Protein AF-A0A535HJJ6-F1 (afdb_monomer_lite)

Secondary structure (DSSP, 8-state):
-EEETTEEE---SSHHHHHHHHHT----PPP---PPPGGGHHHHHHHS--S----S---S-HHHHHHT-S----------------SSPP-----

pLDDT: mean 94.5, std 2.85, range [79.69, 98.44]

Foldseek 3Di:
DDDDPPDDAADDPDPVVRVVCVVVDDDDDDDDPDDDDPVCNVVCVVPPDDPDDDDPDDDDDPPVCVVPDPDDDDDDDDDDDDDPPDPDDDDDDDD

Radius of gyration: 23.43 Å; chains: 1; bounding box: 51×34×59 Å

Structure (mmCIF, N/CA/C/O backbone):
data_AF-A0A535HJJ6-F1
#
_entry.id   AF-A0A535HJJ6-F1
#
loop_
_atom_site.group_PDB
_atom_site.id
_atom_site.type_symbol
_atom_site.label_atom_id
_atom_site.label_alt_id
_atom_site.label_comp_id
_atom_site.label_asym_id
_atom_site.label_entity_id
_atom_site.label_seq_id
_atom_site.pdbx_PDB_ins_code
_atom_site.Cartn_x
_atom_site.Cartn_y
_atom_site.Cartn_z
_atom_site.occupancy
_atom_site.B_iso_or_equiv
_atom_site.auth_seq_id
_atom_site.auth_comp_id
_atom_site.auth_asym_id
_atom_site.auth_atom_id
_atom_site.pdbx_PDB_model_num
ATOM 1 N N . VAL A 1 1 ? -11.576 2.614 22.609 1.00 92.12 1 VAL A N 1
ATOM 2 C CA . VAL A 1 1 ? -10.992 2.920 21.280 1.00 92.12 1 VAL A CA 1
ATOM 3 C C . VAL A 1 1 ? -9.501 3.123 21.471 1.00 92.12 1 VAL A C 1
ATOM 5 O O . VAL A 1 1 ? -9.127 3.834 22.395 1.00 92.12 1 VAL A O 1
ATOM 8 N N . VAL A 1 2 ? -8.676 2.477 20.654 1.00 96.31 2 VAL A N 1
ATOM 9 C CA . VAL A 1 2 ? -7.212 2.609 20.632 1.00 96.31 2 VAL A CA 1
ATOM 10 C C . VAL A 1 2 ? -6.834 3.454 19.419 1.00 96.31 2 VAL A C 1
ATOM 12 O O . VAL A 1 2 ? -7.445 3.302 18.365 1.00 96.31 2 VAL A O 1
ATOM 15 N N . ARG A 1 3 ? -5.848 4.345 19.548 1.00 96.50 3 ARG A N 1
ATOM 16 C CA . ARG A 1 3 ? -5.372 5.196 18.448 1.00 96.50 3 ARG A CA 1
ATOM 17 C C . ARG A 1 3 ? -3.867 5.053 18.279 1.00 96.50 3 ARG A C 1
ATOM 19 O O . ARG A 1 3 ? -3.128 5.243 19.240 1.00 96.50 3 ARG A O 1
ATOM 26 N N . GLN A 1 4 ? -3.428 4.817 17.047 1.00 96.88 4 GLN A N 1
ATOM 27 C CA . GLN A 1 4 ? -2.015 4.789 16.680 1.00 96.88 4 GLN A CA 1
ATOM 28 C C . GLN A 1 4 ? -1.826 5.435 15.305 1.00 96.88 4 GLN A C 1
ATOM 30 O O . GLN A 1 4 ? -2.161 4.851 14.279 1.00 96.88 4 GLN A O 1
ATOM 35 N N . GLY A 1 5 ? -1.315 6.669 15.269 1.00 94.94 5 GLY A N 1
ATOM 36 C CA . GLY A 1 5 ? -1.202 7.435 14.023 1.00 94.94 5 GLY A CA 1
ATOM 37 C C . GLY A 1 5 ? -2.556 7.572 13.315 1.00 94.94 5 GLY A C 1
ATOM 38 O O . GLY A 1 5 ? -3.501 8.115 13.892 1.00 94.94 5 GLY A O 1
ATOM 39 N N . ASN A 1 6 ? -2.634 7.042 12.090 1.00 94.38 6 ASN A N 1
ATOM 40 C CA . ASN A 1 6 ? -3.837 7.028 11.247 1.00 94.38 6 ASN A CA 1
ATOM 41 C C . ASN A 1 6 ? -4.726 5.786 11.464 1.00 94.38 6 ASN A C 1
ATOM 43 O O . ASN A 1 6 ? -5.669 5.569 10.710 1.00 94.38 6 ASN A O 1
ATOM 47 N N . PHE A 1 7 ? -4.433 4.962 12.473 1.00 95.81 7 PHE A N 1
ATOM 48 C CA . PHE A 1 7 ? -5.205 3.771 12.811 1.00 95.81 7 PHE A CA 1
ATOM 49 C C . PHE A 1 7 ? -6.074 4.004 14.052 1.00 95.81 7 PHE A C 1
ATOM 51 O O . PHE A 1 7 ? -5.594 4.498 15.080 1.00 95.81 7 PHE A O 1
ATOM 58 N N . LEU A 1 8 ? -7.345 3.603 13.963 1.00 97.38 8 LEU A N 1
ATOM 59 C CA . LEU A 1 8 ? -8.272 3.506 15.088 1.00 97.38 8 LEU A CA 1
ATOM 60 C C . LEU A 1 8 ? -8.709 2.051 15.259 1.00 97.38 8 LEU A C 1
ATOM 62 O O . LEU A 1 8 ? -9.216 1.438 14.325 1.00 97.38 8 LEU A O 1
ATOM 66 N N . GLY A 1 9 ? -8.532 1.523 16.466 1.00 96.88 9 GLY A N 1
ATOM 67 C CA . GLY A 1 9 ? -8.946 0.179 16.854 1.00 96.88 9 GLY A CA 1
ATOM 68 C C . GLY A 1 9 ? -10.041 0.199 17.918 1.00 96.88 9 GLY A C 1
ATOM 69 O O . GLY A 1 9 ? -10.151 1.132 18.722 1.00 96.88 9 GLY A O 1
ATOM 70 N N . VAL A 1 10 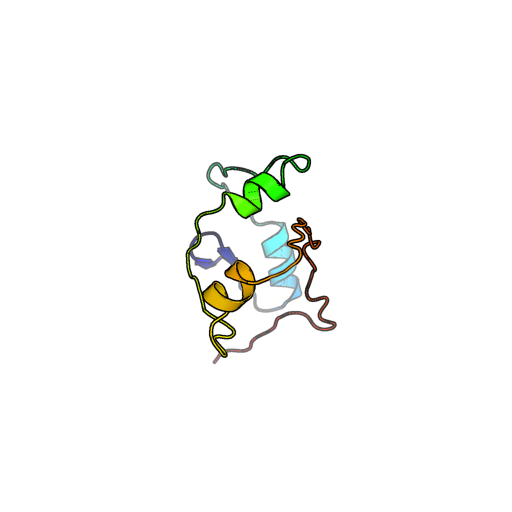? -10.840 -0.862 17.967 1.00 97.88 10 VAL A N 1
ATOM 71 C CA . VAL A 1 10 ? -11.846 -1.087 19.009 1.00 97.88 10 VAL A CA 1
ATOM 72 C C . VAL A 1 10 ? -11.545 -2.405 19.707 1.00 97.88 10 VAL A C 1
ATOM 74 O O . VAL A 1 10 ? -11.198 -3.385 19.059 1.00 97.88 10 VAL A O 1
ATOM 77 N N . VAL A 1 11 ? -11.670 -2.411 21.032 1.00 96.75 11 VAL A N 1
ATOM 78 C CA . VAL A 1 11 ? -11.510 -3.601 21.870 1.00 96.75 11 VAL A CA 1
ATOM 79 C C . VAL A 1 11 ? -12.855 -3.882 22.521 1.00 96.75 11 VAL A C 1
ATOM 81 O O . VAL A 1 11 ? -13.491 -2.961 23.037 1.00 96.75 11 VAL A O 1
ATOM 84 N N . ALA A 1 12 ? -13.286 -5.137 22.472 1.00 97.50 12 ALA A N 1
ATOM 85 C CA . ALA A 1 12 ? -14.505 -5.618 23.102 1.00 97.50 12 ALA A CA 1
ATOM 86 C C . ALA A 1 12 ? -14.313 -7.076 23.539 1.00 97.50 12 ALA A C 1
ATOM 88 O O . ALA A 1 12 ? -13.468 -7.778 22.991 1.00 97.50 12 ALA A O 1
ATOM 89 N N . GLU A 1 13 ? -15.128 -7.543 24.485 1.00 97.62 13 GLU A N 1
ATOM 90 C CA . GLU A 1 13 ? -15.071 -8.925 24.993 1.00 97.62 13 GLU A CA 1
ATOM 91 C C . GLU A 1 13 ? -15.418 -9.984 23.934 1.00 97.62 13 GLU A C 1
ATOM 93 O O . GLU A 1 13 ? -15.040 -11.145 24.061 1.00 97.62 13 GLU A O 1
ATOM 98 N N . ARG A 1 14 ? -16.175 -9.603 22.897 1.00 97.62 14 ARG A N 1
ATOM 99 C CA . ARG A 1 14 ? -16.596 -10.484 21.801 1.00 97.62 14 ARG A CA 1
ATOM 100 C C . ARG A 1 14 ? -16.434 -9.787 20.460 1.00 97.62 14 ARG A C 1
ATOM 102 O O . ARG A 1 14 ? -16.670 -8.583 20.356 1.00 97.62 14 ARG A O 1
ATOM 109 N N . GLU A 1 15 ? -16.155 -10.576 19.427 1.00 96.38 15 GLU A N 1
ATOM 110 C CA . GLU A 1 15 ? -15.981 -10.114 18.044 1.00 96.38 15 GLU A CA 1
ATOM 111 C C . GLU A 1 15 ? -17.153 -9.251 17.562 1.00 96.38 15 GLU A C 1
ATOM 113 O O . GLU A 1 15 ? -16.956 -8.125 17.112 1.00 96.38 15 GLU A O 1
ATOM 118 N N . TRP A 1 16 ? -18.391 -9.721 17.742 1.00 98.00 16 TRP A N 1
ATOM 119 C CA . TRP A 1 16 ? -19.567 -8.963 17.309 1.00 98.00 16 TRP A CA 1
ATOM 120 C C . TRP A 1 16 ? -19.700 -7.613 18.027 1.00 98.00 16 TRP A C 1
ATOM 122 O O . TRP A 1 16 ? -20.116 -6.624 17.429 1.00 98.00 16 TRP A O 1
ATOM 132 N N . GLY A 1 17 ? -19.287 -7.541 19.296 1.00 98.44 17 GLY A N 1
ATOM 133 C CA . GLY A 1 17 ? -19.219 -6.279 20.029 1.00 98.44 17 GLY A CA 1
ATOM 134 C C . GLY A 1 17 ? -18.207 -5.314 19.411 1.00 98.44 17 GLY A C 1
ATOM 135 O O . GLY A 1 17 ? -18.517 -4.136 19.241 1.00 98.44 17 GLY A O 1
ATOM 136 N N . ALA A 1 18 ? -17.034 -5.818 19.015 1.00 98.06 18 ALA A N 1
ATOM 137 C CA . ALA A 1 18 ? -16.002 -5.019 18.359 1.00 98.06 18 ALA A CA 1
ATOM 138 C C . ALA A 1 18 ? -16.468 -4.502 16.988 1.00 98.06 18 ALA A C 1
ATOM 140 O O . ALA A 1 18 ? -16.306 -3.313 16.717 1.00 98.06 18 ALA A O 1
ATOM 141 N N . ILE A 1 19 ? -17.112 -5.348 16.173 1.00 97.75 19 ILE A N 1
ATOM 142 C CA . ILE A 1 19 ? -17.665 -4.966 14.861 1.00 97.75 19 ILE A CA 1
ATOM 143 C C . ILE A 1 19 ? -18.694 -3.846 15.022 1.00 97.75 19 ILE A C 1
ATOM 145 O O . ILE A 1 19 ? -18.548 -2.775 14.436 1.00 97.75 19 ILE A O 1
ATOM 149 N N . ARG A 1 20 ? -19.702 -4.045 15.881 1.00 98.44 20 ARG A N 1
ATOM 150 C CA . ARG A 1 20 ? -20.772 -3.055 16.082 1.00 98.44 20 ARG A CA 1
ATOM 151 C C . ARG A 1 20 ? -20.239 -1.744 16.645 1.00 98.44 20 ARG A C 1
ATOM 153 O O . ARG A 1 20 ? -20.707 -0.675 16.260 1.00 98.44 20 ARG A O 1
ATOM 160 N N . ALA A 1 21 ? -19.269 -1.798 17.551 1.00 98.19 21 ALA A N 1
ATOM 161 C CA . ALA A 1 21 ? -18.656 -0.593 18.089 1.00 98.19 21 ALA A CA 1
ATOM 162 C C . ALA A 1 21 ? -17.766 0.125 17.055 1.00 98.19 21 ALA A C 1
ATOM 164 O O . ALA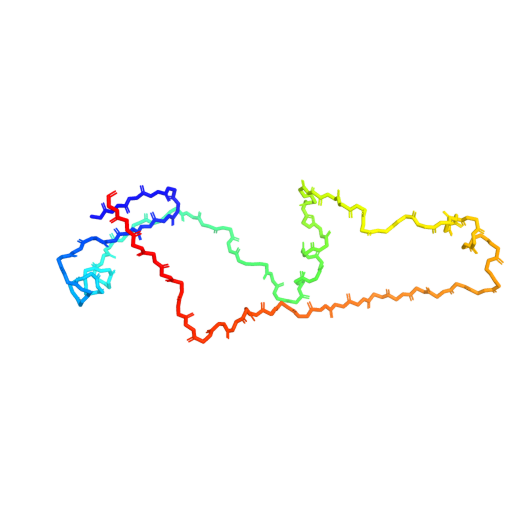 A 1 21 ? -17.761 1.354 17.042 1.00 98.19 21 ALA A O 1
ATOM 165 N N . ALA A 1 22 ? -17.077 -0.600 16.166 1.00 97.81 22 ALA A N 1
ATOM 166 C CA . ALA A 1 22 ? -16.326 -0.010 15.055 1.00 97.81 22 ALA A CA 1
ATOM 167 C C . ALA A 1 22 ? -17.248 0.676 14.031 1.00 97.81 22 ALA A C 1
ATOM 169 O O . ALA A 1 22 ? -16.978 1.810 13.647 1.00 97.81 22 ALA A O 1
ATOM 170 N N . GLU A 1 23 ? -18.369 0.046 13.659 1.00 97.69 23 GLU A N 1
ATOM 171 C CA . GLU A 1 23 ? -19.383 0.631 12.761 1.00 97.69 23 GLU A CA 1
ATOM 172 C C . GLU A 1 23 ? -19.989 1.933 13.315 1.00 97.69 23 GLU A C 1
ATOM 174 O O . GLU A 1 23 ? -20.293 2.854 12.560 1.00 97.69 23 GLU A O 1
ATOM 179 N N . ASN A 1 24 ? -20.167 2.021 14.638 1.00 97.75 24 ASN A N 1
ATOM 180 C CA . ASN A 1 24 ? -20.759 3.188 15.300 1.00 97.75 24 ASN A CA 1
ATOM 181 C C . ASN A 1 24 ? -19.732 4.254 15.718 1.00 97.75 24 ASN A C 1
ATOM 183 O O . ASN A 1 24 ? -20.114 5.302 16.254 1.00 97.75 24 ASN A O 1
ATOM 187 N N . LEU A 1 25 ? -18.435 4.007 15.514 1.00 97.25 25 LEU A N 1
ATOM 188 C CA . LEU A 1 25 ? -17.388 4.930 15.929 1.00 97.25 25 LEU A CA 1
ATOM 189 C C . LEU A 1 25 ? -17.418 6.193 15.062 1.00 97.25 25 LEU A C 1
ATOM 191 O O . LEU A 1 25 ? -17.150 6.162 13.865 1.00 97.25 25 LEU A O 1
ATOM 195 N N . LYS A 1 26 ? -17.688 7.338 15.690 1.00 97.25 26 LYS A N 1
ATOM 196 C CA . LYS A 1 26 ? -17.585 8.646 15.037 1.00 97.25 26 LYS A CA 1
ATOM 197 C C . LYS A 1 26 ? -16.156 9.164 15.159 1.00 97.25 26 LYS A C 1
ATOM 199 O O . LYS A 1 26 ? -15.644 9.293 16.270 1.00 97.25 26 LYS A O 1
ATOM 204 N N . ALA A 1 27 ? -15.536 9.485 14.028 1.00 96.06 27 ALA A N 1
ATOM 205 C CA . ALA A 1 27 ? -14.187 10.031 13.967 1.00 96.06 27 ALA A CA 1
ATOM 206 C C . ALA A 1 27 ? -14.147 11.297 13.105 1.00 96.06 27 ALA A C 1
ATOM 208 O O . ALA A 1 27 ? -14.795 11.371 12.061 1.00 96.06 27 ALA A O 1
ATOM 209 N N . THR A 1 28 ? -13.349 12.268 13.540 1.00 95.88 28 THR A N 1
ATOM 210 C CA . THR A 1 28 ? -12.994 13.447 12.747 1.00 95.88 28 THR A CA 1
ATOM 211 C C . THR A 1 28 ? -11.561 13.272 12.269 1.00 95.88 28 THR A C 1
ATOM 213 O O . THR A 1 28 ? -10.648 13.151 13.086 1.00 95.88 28 THR A O 1
ATOM 216 N N . TRP A 1 29 ? -11.371 13.247 10.953 1.00 94.69 29 TRP A N 1
ATOM 217 C CA . TRP A 1 29 ? -10.068 13.076 10.313 1.00 94.69 29 TRP A CA 1
ATOM 218 C C . TRP A 1 29 ? -9.534 14.417 9.811 1.00 94.69 29 TRP A C 1
ATOM 220 O O . TRP A 1 29 ? -10.306 15.329 9.516 1.00 94.69 29 TRP A O 1
ATOM 230 N N . SER A 1 30 ? -8.211 14.543 9.717 1.00 94.19 30 SER A N 1
ATOM 231 C CA . SER A 1 30 ? -7.595 15.666 9.011 1.00 94.19 30 SER A CA 1
ATOM 232 C C . SER A 1 30 ? -7.865 15.572 7.509 1.00 94.19 30 SER A C 1
ATOM 234 O O . SER A 1 30 ? -8.204 14.506 6.991 1.00 94.19 30 SER A O 1
ATOM 236 N N . THR A 1 31 ? -7.646 16.675 6.795 1.00 95.94 31 THR A N 1
ATOM 237 C CA . THR A 1 31 ? -7.570 16.656 5.331 1.00 95.94 31 THR A CA 1
ATOM 238 C C . THR A 1 31 ? -6.538 15.621 4.872 1.00 95.94 31 THR A C 1
ATOM 240 O O . THR A 1 31 ? -5.493 15.459 5.506 1.00 95.94 31 THR A O 1
ATOM 243 N N . TRP A 1 32 ? -6.841 14.921 3.780 1.00 94.19 32 TRP A N 1
ATOM 244 C CA . TRP A 1 32 ? -5.921 14.011 3.103 1.00 94.19 32 TRP A CA 1
ATOM 245 C C . TRP A 1 32 ? -5.762 14.443 1.644 1.00 94.19 32 TRP A C 1
ATOM 247 O O . TRP A 1 32 ? -6.670 15.044 1.075 1.00 94.19 32 TRP A O 1
ATOM 257 N N . GLU A 1 33 ? -4.617 14.121 1.046 1.00 90.69 33 GLU A N 1
ATOM 258 C CA . GLU A 1 33 ? -4.225 14.585 -0.296 1.00 90.69 33 GLU A CA 1
ATOM 259 C C . GLU A 1 33 ? -4.953 13.872 -1.451 1.00 90.69 33 GLU A C 1
ATOM 261 O O . GLU A 1 33 ? -4.785 14.231 -2.613 1.00 90.69 33 GLU A O 1
ATOM 266 N N . GLY A 1 34 ? -5.777 12.864 -1.158 1.00 92.56 34 GLY A N 1
ATOM 267 C CA . GLY A 1 34 ? -6.471 12.095 -2.185 1.00 92.56 34 GLY A CA 1
ATOM 268 C C . GLY A 1 34 ? -5.600 11.036 -2.864 1.00 92.56 34 GLY A C 1
ATOM 269 O O . GLY A 1 34 ? -4.469 10.752 -2.468 1.00 92.56 34 GLY A O 1
ATOM 270 N N . LEU A 1 35 ? -6.170 10.428 -3.904 1.00 92.56 35 LEU A N 1
ATOM 271 C CA . LEU A 1 35 ? -5.450 9.579 -4.853 1.00 92.56 35 LEU A CA 1
ATOM 272 C C . LEU A 1 35 ? -5.134 10.384 -6.121 1.00 92.56 35 LEU A C 1
ATOM 274 O O . LEU A 1 35 ? -5.874 11.319 -6.441 1.00 92.56 35 LEU A O 1
ATOM 278 N N . PRO A 1 36 ? -4.071 10.028 -6.866 1.00 93.06 36 PRO A N 1
ATOM 279 C CA . PRO A 1 36 ? -3.776 10.673 -8.138 1.00 93.06 36 PRO A CA 1
ATOM 280 C C . PRO A 1 36 ? -4.897 10.452 -9.161 1.00 93.06 36 PRO A C 1
ATOM 282 O O . PRO A 1 36 ? -5.642 9.473 -9.095 1.00 93.06 36 PRO A O 1
ATOM 285 N N . ASP A 1 37 ? -4.962 11.340 -10.155 1.00 93.88 37 ASP A N 1
ATOM 286 C CA . ASP A 1 37 ? -5.810 11.156 -11.333 1.00 93.88 37 ASP A CA 1
ATOM 287 C C . ASP A 1 37 ? -5.466 9.824 -12.015 1.00 93.88 37 ASP A C 1
ATOM 289 O O . ASP A 1 37 ? -4.316 9.571 -12.386 1.00 93.88 37 ASP A O 1
ATOM 293 N N . GLN A 1 38 ? -6.480 8.976 -12.192 1.00 91.75 38 GLN A N 1
ATOM 294 C CA . GLN A 1 38 ? -6.331 7.651 -12.782 1.00 91.75 38 GLN A CA 1
ATOM 295 C C . GLN A 1 38 ? -5.704 7.709 -14.182 1.00 91.75 38 GLN A C 1
ATOM 297 O O . GLN A 1 38 ? -4.910 6.832 -14.528 1.00 91.75 38 GLN A O 1
ATOM 302 N N . SER A 1 39 ? -5.998 8.746 -14.973 1.00 94.56 39 SER A N 1
ATOM 303 C CA . SER A 1 39 ? -5.414 8.923 -16.310 1.00 94.56 39 SER A CA 1
ATOM 304 C C . SER A 1 39 ? -3.905 9.201 -16.282 1.00 94.56 39 SER A C 1
ATOM 306 O O . SER A 1 39 ? -3.208 8.925 -17.258 1.00 94.56 39 SER A O 1
ATOM 308 N N . LYS A 1 40 ? -3.388 9.678 -15.143 1.00 94.06 40 LYS A N 1
ATOM 309 C CA . LYS A 1 40 ? -1.978 10.033 -14.914 1.00 94.06 40 LYS A CA 1
ATOM 310 C C . LYS A 1 40 ? -1.273 9.095 -13.937 1.00 94.06 40 LYS A C 1
ATOM 312 O O . LYS A 1 40 ? -0.151 9.373 -13.514 1.00 94.06 40 LYS A O 1
ATOM 317 N N . LEU A 1 41 ? -1.895 7.967 -13.588 1.00 92.62 41 LEU A N 1
ATOM 318 C CA . LEU A 1 41 ? -1.398 7.046 -12.562 1.00 92.62 41 LEU A CA 1
ATOM 319 C C . LEU A 1 41 ? 0.074 6.663 -12.780 1.00 92.62 41 LEU A C 1
ATOM 321 O O . LEU A 1 41 ? 0.877 6.723 -11.854 1.00 92.62 41 LEU A O 1
ATOM 325 N N . TRP A 1 42 ? 0.453 6.312 -14.009 1.00 93.94 42 TRP A N 1
ATOM 326 C CA . TRP A 1 42 ? 1.816 5.864 -14.305 1.00 93.94 42 TRP A CA 1
ATOM 327 C C . TRP A 1 42 ? 2.853 6.985 -14.263 1.00 93.94 42 TRP A C 1
ATOM 329 O O . TRP A 1 42 ? 4.009 6.736 -13.926 1.00 93.94 42 TRP A O 1
ATOM 339 N N . GLU A 1 43 ? 2.457 8.212 -14.597 1.00 94.38 43 GLU A N 1
ATOM 340 C CA . GLU A 1 43 ? 3.311 9.392 -14.435 1.00 94.38 43 GLU A CA 1
ATOM 341 C C . GLU A 1 43 ? 3.560 9.651 -12.951 1.00 94.38 43 GLU A C 1
ATOM 343 O O . GLU A 1 43 ? 4.707 9.812 -12.540 1.00 94.38 43 GLU A O 1
ATOM 348 N N . PHE A 1 44 ? 2.500 9.584 -12.142 1.00 93.44 44 PHE A N 1
ATOM 349 C CA . PHE A 1 44 ? 2.586 9.753 -10.696 1.00 93.44 44 PHE A CA 1
ATOM 350 C C . PHE A 1 44 ? 3.469 8.684 -10.036 1.00 93.44 44 PHE A C 1
ATOM 352 O O . PHE A 1 44 ? 4.358 9.016 -9.252 1.00 93.44 44 PHE A O 1
ATOM 359 N N . VAL A 1 45 ? 3.284 7.405 -10.386 1.00 92.31 45 VAL A N 1
ATOM 360 C CA . VAL A 1 45 ? 4.103 6.300 -9.854 1.00 92.31 45 VAL A CA 1
ATOM 361 C C . VAL A 1 45 ? 5.582 6.502 -10.192 1.00 92.31 45 VAL A C 1
ATOM 363 O O . VAL A 1 45 ? 6.426 6.363 -9.313 1.00 92.31 45 VAL A O 1
ATOM 366 N N . ARG A 1 46 ? 5.912 6.890 -11.432 1.00 92.56 46 ARG A N 1
ATOM 367 C CA . ARG A 1 46 ? 7.307 7.141 -11.844 1.00 92.56 46 ARG A CA 1
ATOM 368 C C . ARG A 1 46 ? 7.926 8.376 -11.191 1.00 92.56 46 ARG A C 1
ATOM 370 O O . ARG A 1 46 ? 9.125 8.383 -10.947 1.00 92.56 46 ARG A O 1
ATOM 377 N N . ALA A 1 47 ? 7.129 9.410 -10.931 1.00 93.88 47 ALA A N 1
ATOM 378 C CA . ALA A 1 47 ? 7.589 10.630 -10.271 1.00 93.88 47 ALA A CA 1
ATOM 379 C C . ALA A 1 47 ? 7.667 10.495 -8.739 1.00 93.88 47 ALA A C 1
ATOM 381 O O . ALA A 1 47 ? 8.194 11.385 -8.069 1.00 93.88 47 ALA A O 1
ATOM 382 N N . THR A 1 48 ? 7.136 9.407 -8.171 1.00 92.69 48 THR A N 1
ATOM 383 C CA . THR A 1 48 ? 7.164 9.174 -6.726 1.00 92.69 48 THR A CA 1
ATOM 384 C C . THR A 1 48 ? 8.608 9.045 -6.252 1.00 92.69 48 THR A C 1
ATOM 386 O O . THR A 1 48 ? 9.421 8.350 -6.859 1.00 92.69 48 THR A O 1
ATOM 389 N N . LYS A 1 49 ? 8.931 9.717 -5.142 1.00 95.00 49 LYS A N 1
ATOM 390 C CA . LYS A 1 49 ? 10.269 9.676 -4.553 1.00 95.00 49 LYS A CA 1
ATOM 391 C C . LYS A 1 49 ? 10.685 8.229 -4.283 1.00 95.00 49 LYS A C 1
ATOM 393 O O . LYS A 1 49 ? 10.038 7.519 -3.514 1.00 95.00 49 LYS A O 1
ATOM 398 N N . VAL A 1 50 ? 11.809 7.830 -4.870 1.00 93.75 50 VAL A N 1
ATOM 399 C CA . VAL A 1 50 ? 12.448 6.550 -4.572 1.00 93.75 50 VAL A CA 1
ATOM 400 C C . VAL A 1 50 ? 13.002 6.620 -3.151 1.00 93.75 50 VAL A C 1
ATOM 402 O O . VAL A 1 50 ? 13.914 7.393 -2.862 1.00 93.75 50 VAL A O 1
ATOM 405 N N . ASN A 1 51 ? 12.413 5.841 -2.246 1.00 94.56 51 ASN A N 1
ATOM 406 C CA . ASN A 1 51 ? 12.868 5.763 -0.855 1.00 94.56 51 ASN A CA 1
ATOM 407 C C . ASN A 1 51 ? 14.007 4.753 -0.669 1.00 94.56 51 ASN A C 1
ATOM 409 O O . ASN A 1 51 ? 14.769 4.866 0.288 1.00 94.56 51 ASN A O 1
ATOM 413 N N . LYS A 1 52 ? 14.103 3.766 -1.563 1.00 94.75 52 LYS A N 1
ATOM 414 C CA . LYS A 1 52 ? 15.125 2.723 -1.561 1.00 94.75 52 LYS A CA 1
ATOM 415 C C . LYS A 1 52 ? 15.346 2.234 -2.989 1.00 94.75 52 LYS A C 1
ATOM 417 O O . LYS A 1 52 ? 14.369 2.039 -3.708 1.00 94.75 52 LYS A O 1
ATOM 422 N N . ASP A 1 53 ? 16.604 2.036 -3.358 1.00 93.88 53 ASP A N 1
ATOM 423 C CA . ASP A 1 53 ? 17.020 1.434 -4.622 1.00 93.88 53 ASP A CA 1
ATOM 424 C C . ASP A 1 53 ? 17.951 0.258 -4.305 1.00 93.88 53 ASP A C 1
ATOM 426 O O . ASP A 1 53 ? 18.896 0.410 -3.528 1.00 93.88 53 ASP A O 1
ATOM 430 N N . ASP A 1 54 ? 17.635 -0.917 -4.845 1.00 94.88 54 ASP A N 1
ATOM 431 C CA . ASP A 1 54 ? 18.354 -2.165 -4.599 1.00 94.88 54 ASP A CA 1
ATOM 432 C C . ASP A 1 54 ? 18.750 -2.787 -5.942 1.00 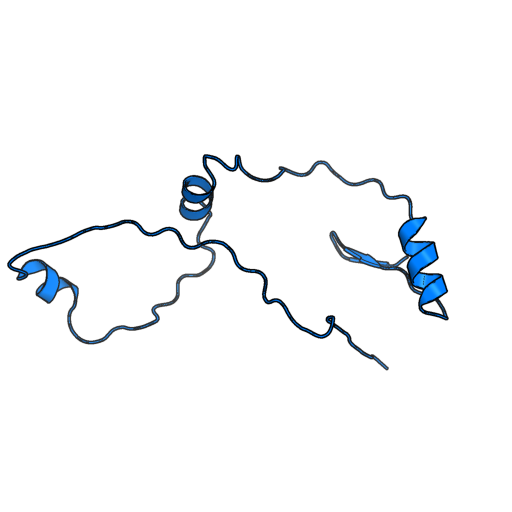94.88 54 ASP A C 1
ATOM 434 O O . ASP A 1 54 ? 17.904 -3.088 -6.789 1.00 94.88 54 ASP A O 1
ATOM 438 N N . VAL A 1 55 ? 20.044 -3.056 -6.120 1.00 93.31 55 VAL A N 1
ATOM 439 C CA . VAL A 1 55 ? 20.543 -3.764 -7.302 1.00 93.31 55 VAL A CA 1
ATOM 440 C C . VAL A 1 55 ? 20.232 -5.253 -7.163 1.00 93.31 55 VAL A C 1
ATOM 442 O O . VAL A 1 55 ? 20.827 -5.954 -6.347 1.00 93.31 55 VAL A O 1
ATOM 445 N N . THR A 1 56 ? 19.304 -5.750 -7.977 1.00 92.56 56 THR A N 1
ATOM 446 C CA . THR A 1 56 ? 18.866 -7.158 -7.947 1.00 92.56 56 THR A CA 1
ATOM 447 C C . THR A 1 56 ? 19.817 -8.103 -8.685 1.00 92.56 56 THR A C 1
ATOM 449 O O . THR A 1 56 ? 19.847 -9.298 -8.397 1.00 92.56 56 THR A O 1
ATOM 452 N N . SER A 1 57 ? 20.606 -7.586 -9.630 1.00 93.69 57 SER A N 1
ATOM 453 C CA . SER A 1 57 ? 21.613 -8.342 -10.374 1.00 93.69 57 SER A CA 1
ATOM 454 C C . SER A 1 57 ? 22.696 -7.410 -10.915 1.00 93.69 57 SER A C 1
ATOM 456 O O . SER A 1 57 ? 22.389 -6.346 -11.446 1.00 93.69 57 SER A O 1
ATOM 458 N N . ASN A 1 58 ? 23.959 -7.820 -10.797 1.00 93.50 58 ASN A N 1
ATOM 459 C CA . ASN A 1 58 ? 25.104 -7.115 -11.371 1.00 93.50 58 ASN A CA 1
ATOM 460 C C . ASN A 1 58 ? 26.121 -8.132 -11.904 1.00 93.50 58 ASN A C 1
ATOM 462 O O . ASN A 1 58 ? 27.078 -8.495 -11.220 1.00 93.50 58 ASN A O 1
ATOM 466 N N . VAL A 1 59 ? 25.859 -8.664 -13.097 1.00 95.50 59 VAL A N 1
ATOM 467 C CA . VAL A 1 59 ? 26.668 -9.720 -13.716 1.00 95.50 59 VAL A CA 1
ATOM 468 C C . VAL A 1 59 ? 27.252 -9.211 -15.033 1.00 95.50 59 VAL A C 1
ATOM 470 O O . VAL A 1 59 ? 26.514 -8.778 -15.915 1.00 95.50 59 VAL A O 1
ATOM 473 N N . GLY A 1 60 ? 28.575 -9.312 -15.188 1.00 95.44 60 GLY A N 1
ATOM 474 C CA . GLY A 1 60 ? 29.291 -8.861 -16.387 1.00 95.44 60 GLY A CA 1
ATOM 475 C C . GLY A 1 60 ? 29.422 -7.335 -16.489 1.00 95.44 60 GLY A C 1
ATOM 476 O O . GLY A 1 60 ? 29.364 -6.634 -15.484 1.00 95.44 60 GLY A O 1
ATOM 477 N N . ASN A 1 61 ? 29.627 -6.826 -17.711 1.00 95.00 61 ASN A N 1
ATOM 478 C CA . ASN A 1 61 ? 29.705 -5.391 -18.009 1.00 95.00 61 ASN A CA 1
ATOM 479 C C . ASN A 1 61 ? 28.583 -4.994 -18.984 1.00 95.00 61 ASN A C 1
ATOM 481 O O . ASN A 1 61 ? 28.742 -5.055 -20.206 1.00 95.00 61 ASN A O 1
ATOM 485 N N . ALA A 1 62 ? 27.425 -4.628 -18.430 1.00 93.69 62 ALA A N 1
ATOM 486 C CA . ALA A 1 62 ? 26.245 -4.271 -19.215 1.00 93.69 62 ALA A CA 1
ATOM 487 C C . ALA A 1 62 ? 26.438 -2.980 -20.032 1.00 93.69 62 ALA A C 1
ATOM 489 O O . ALA A 1 62 ? 25.927 -2.887 -21.146 1.00 93.69 62 ALA A O 1
ATOM 490 N N . GLU A 1 63 ? 27.192 -2.009 -19.512 1.00 93.38 63 GLU A N 1
ATOM 491 C CA . GLU A 1 63 ? 27.451 -0.731 -20.182 1.00 93.38 63 GLU A CA 1
ATOM 492 C C . GLU A 1 63 ? 28.220 -0.944 -21.490 1.00 93.38 63 GLU A C 1
ATOM 494 O O . GLU A 1 63 ? 27.728 -0.592 -22.565 1.00 93.38 63 GLU A O 1
ATOM 499 N N . GLN A 1 64 ? 29.352 -1.651 -21.422 1.00 96.44 64 GLN A N 1
ATOM 500 C CA . GLN A 1 64 ? 30.157 -1.979 -22.600 1.00 96.44 64 GLN A CA 1
ATOM 501 C C . GLN A 1 64 ? 29.363 -2.804 -23.626 1.00 96.44 64 GLN A C 1
ATOM 503 O O . GLN A 1 64 ? 29.445 -2.557 -24.831 1.00 96.44 64 GLN A O 1
ATOM 508 N N . ALA A 1 65 ? 28.573 -3.781 -23.167 1.00 95.06 65 ALA A N 1
ATOM 509 C CA . ALA A 1 65 ? 27.755 -4.605 -24.055 1.00 95.06 65 ALA A CA 1
ATOM 510 C C . ALA A 1 65 ? 26.689 -3.775 -24.795 1.00 95.06 65 ALA A C 1
ATOM 512 O O . ALA A 1 65 ? 26.452 -3.990 -25.985 1.00 95.06 65 ALA A O 1
ATOM 513 N N . LEU A 1 66 ? 26.070 -2.800 -24.118 1.00 94.69 66 LEU A N 1
ATOM 514 C CA . LEU A 1 66 ? 25.107 -1.888 -24.735 1.00 94.69 66 LEU A CA 1
ATOM 515 C C . LEU A 1 66 ? 25.778 -0.947 -25.742 1.00 94.69 66 LEU A C 1
ATOM 517 O O . LEU A 1 66 ? 25.184 -0.657 -26.785 1.00 94.69 66 LEU A O 1
ATOM 521 N N . GLU A 1 67 ? 26.988 -0.453 -25.469 1.00 95.56 67 GLU A N 1
ATOM 522 C CA . GLU A 1 67 ? 27.793 0.367 -26.397 1.00 95.56 67 GLU A CA 1
ATOM 523 C C . GLU A 1 67 ? 28.123 -0.352 -27.703 1.00 95.56 67 GLU A C 1
ATOM 525 O O . GLU A 1 67 ? 28.028 0.250 -28.770 1.00 95.56 67 GLU A O 1
ATOM 530 N N . GLN A 1 68 ? 28.426 -1.646 -27.632 1.00 96.12 68 GLN A N 1
ATOM 531 C CA . GLN A 1 68 ? 28.799 -2.454 -28.796 1.00 96.12 68 GLN A CA 1
ATOM 532 C C . GLN A 1 68 ? 27.598 -3.081 -29.527 1.00 96.12 68 GLN A C 1
ATOM 534 O O . GLN A 1 68 ? 27.771 -3.758 -30.542 1.00 96.12 68 GLN A O 1
ATOM 539 N N . ALA A 1 69 ? 26.374 -2.886 -29.029 1.00 96.19 69 ALA A N 1
ATOM 540 C CA . ALA A 1 69 ? 25.187 -3.527 -29.581 1.00 96.19 69 ALA A CA 1
ATOM 541 C C . ALA A 1 69 ? 24.860 -3.019 -30.997 1.00 96.19 69 ALA A C 1
ATOM 543 O O . ALA A 1 69 ? 24.632 -1.830 -31.211 1.00 96.19 69 ALA A O 1
ATOM 544 N N . ALA A 1 70 ? 24.713 -3.942 -31.953 1.00 97.19 70 ALA A N 1
ATOM 545 C CA . ALA A 1 70 ? 24.320 -3.623 -33.331 1.00 97.19 70 ALA A CA 1
ATOM 546 C C . ALA A 1 70 ? 22.918 -2.985 -33.443 1.00 97.19 70 ALA A C 1
ATOM 548 O O . ALA A 1 70 ? 22.608 -2.318 -34.428 1.00 97.19 70 ALA A O 1
ATOM 549 N N . ARG A 1 71 ? 22.052 -3.197 -32.442 1.00 96.62 71 ARG A N 1
ATOM 550 C CA . ARG A 1 71 ? 20.722 -2.586 -32.347 1.00 96.62 71 ARG A CA 1
ATOM 551 C C . ARG A 1 71 ? 20.334 -2.385 -30.887 1.00 96.62 71 ARG A C 1
ATOM 553 O O . ARG A 1 71 ? 20.494 -3.289 -30.073 1.00 96.62 71 ARG A O 1
ATOM 560 N N . ARG A 1 72 ? 19.735 -1.231 -30.585 1.00 94.81 72 ARG A N 1
ATOM 561 C CA . ARG A 1 72 ? 19.100 -0.934 -29.294 1.00 94.81 72 ARG A CA 1
ATOM 562 C C . ARG A 1 72 ? 17.590 -0.824 -29.473 1.00 94.81 72 ARG A C 1
ATOM 564 O O . ARG A 1 72 ? 17.120 -0.249 -30.453 1.00 94.81 72 ARG A O 1
ATOM 571 N N . ILE A 1 73 ? 16.835 -1.387 -28.536 1.00 95.88 73 ILE A N 1
ATOM 572 C CA . ILE A 1 73 ? 15.374 -1.289 -28.485 1.00 95.88 73 ILE A CA 1
ATOM 573 C C . ILE A 1 73 ? 15.013 -0.758 -27.104 1.00 95.88 73 ILE A C 1
ATOM 575 O O . ILE A 1 73 ? 15.563 -1.215 -26.106 1.00 95.88 73 ILE A O 1
ATOM 579 N N . SER A 1 74 ? 14.099 0.205 -27.061 1.00 95.31 74 SER A N 1
ATOM 580 C CA . SER A 1 74 ? 13.555 0.751 -25.823 1.00 95.31 74 SER A CA 1
ATOM 581 C C . SER A 1 74 ? 12.040 0.604 -25.838 1.00 95.31 74 SER A C 1
ATOM 583 O O . SER A 1 74 ? 11.410 0.766 -26.885 1.00 95.31 74 SER A O 1
ATOM 585 N N . ALA A 1 75 ? 11.470 0.263 -24.688 1.00 96.12 75 ALA A N 1
ATOM 586 C CA . ALA A 1 75 ? 10.038 0.116 -24.494 1.00 96.12 75 ALA A CA 1
ATOM 587 C C . ALA A 1 75 ? 9.679 0.447 -23.044 1.00 96.12 75 ALA A C 1
ATOM 589 O O . ALA A 1 75 ? 10.457 0.191 -22.125 1.00 96.12 75 ALA A O 1
ATOM 590 N N . THR A 1 76 ? 8.473 0.976 -22.853 1.00 93.56 76 THR A N 1
ATOM 591 C CA . THR A 1 76 ? 7.894 1.226 -21.533 1.00 93.56 76 THR A CA 1
ATOM 592 C C . THR A 1 76 ? 6.788 0.217 -21.285 1.00 93.56 76 THR A C 1
ATOM 594 O O . THR A 1 76 ? 5.900 0.052 -22.120 1.00 93.56 76 THR A O 1
ATOM 597 N N . TYR A 1 77 ? 6.814 -0.412 -20.115 1.00 93.31 77 TYR A N 1
ATOM 598 C CA . TYR A 1 77 ? 5.792 -1.355 -19.677 1.00 93.31 77 TYR A CA 1
ATOM 599 C C . TYR A 1 77 ? 5.137 -0.834 -18.405 1.00 93.31 77 TYR A C 1
ATOM 601 O O . TYR A 1 77 ? 5.808 -0.300 -17.523 1.00 93.31 77 TYR A O 1
ATOM 609 N N . ASN A 1 78 ? 3.823 -1.005 -18.314 1.00 92.38 78 ASN A N 1
ATOM 610 C CA . ASN A 1 78 ? 3.057 -0.704 -17.116 1.00 92.38 78 ASN A CA 1
ATOM 611 C C . ASN A 1 78 ? 2.420 -2.008 -16.623 1.00 92.38 78 ASN A C 1
ATOM 613 O O . ASN A 1 78 ? 1.779 -2.709 -17.405 1.00 92.38 78 ASN A O 1
ATOM 617 N N . PHE A 1 79 ? 2.583 -2.321 -15.340 1.00 90.38 79 PHE A N 1
ATOM 618 C CA . PHE A 1 79 ? 2.017 -3.515 -14.713 1.00 90.38 79 PHE A CA 1
ATOM 619 C C . PHE A 1 79 ? 0.967 -3.099 -13.701 1.00 90.38 79 PHE A C 1
ATOM 621 O O . PHE A 1 79 ? 1.270 -2.308 -12.812 1.00 90.38 79 PHE A O 1
ATOM 628 N N . ALA A 1 80 ? -0.248 -3.631 -13.827 1.00 86.50 80 ALA A N 1
ATOM 629 C CA . ALA A 1 80 ? -1.329 -3.325 -12.902 1.00 86.50 80 ALA A CA 1
ATOM 630 C C . ALA A 1 80 ? -0.939 -3.652 -11.451 1.00 86.50 80 ALA A C 1
ATOM 632 O O . ALA A 1 80 ? -0.232 -4.622 -11.176 1.00 86.50 80 ALA A O 1
ATOM 633 N N . ILE A 1 81 ? -1.425 -2.831 -10.519 1.00 84.75 81 ILE A N 1
ATOM 634 C CA . ILE A 1 81 ? -1.293 -3.107 -9.090 1.00 84.75 81 ILE A CA 1
ATOM 635 C C . ILE A 1 81 ? -2.209 -4.286 -8.764 1.00 84.75 81 ILE A C 1
ATOM 637 O O . ILE A 1 81 ? -3.402 -4.251 -9.066 1.00 84.75 81 ILE A O 1
ATOM 641 N N . HIS A 1 82 ? -1.654 -5.320 -8.137 1.00 90.19 82 HIS A N 1
ATOM 642 C CA . HIS A 1 82 ? -2.393 -6.519 -7.762 1.00 90.19 82 HIS A CA 1
ATOM 643 C C . HIS A 1 82 ? -2.612 -6.590 -6.253 1.00 90.19 82 HIS A C 1
ATOM 645 O O . HIS A 1 82 ? -1.734 -6.273 -5.449 1.00 90.19 82 HIS A O 1
ATOM 651 N N . THR A 1 83 ? -3.792 -7.064 -5.867 1.00 91.50 83 THR A N 1
ATOM 652 C CA . THR A 1 83 ? -4.065 -7.481 -4.492 1.00 91.50 83 THR A CA 1
ATOM 653 C C . THR A 1 83 ? -3.412 -8.835 -4.232 1.00 91.50 83 THR A C 1
ATOM 655 O O . THR A 1 83 ? -3.409 -9.683 -5.121 1.00 91.50 83 THR A O 1
ATOM 658 N N . HIS A 1 84 ? -2.937 -9.083 -3.009 1.00 93.50 84 HIS A N 1
ATOM 659 C CA . HIS A 1 84 ? -2.381 -10.395 -2.646 1.00 93.50 84 HIS A CA 1
ATOM 660 C C . HIS A 1 84 ? -3.418 -11.530 -2.729 1.00 93.50 84 HIS A C 1
ATOM 662 O O . HIS A 1 84 ? -3.053 -12.660 -3.023 1.00 93.50 84 HIS A O 1
ATOM 668 N N . GLY A 1 85 ? -4.706 -11.237 -2.499 1.00 92.38 85 GLY A N 1
ATOM 669 C CA . GLY A 1 85 ? -5.788 -12.212 -2.681 1.00 92.38 85 GLY A CA 1
ATOM 670 C C . GLY A 1 85 ? -5.761 -13.390 -1.698 1.00 92.38 85 GLY A C 1
ATOM 671 O O . GLY A 1 85 ? -6.162 -14.491 -2.064 1.00 92.38 85 GLY A O 1
ATOM 672 N N . SER A 1 86 ? -5.269 -13.184 -0.471 1.00 94.19 86 SER A N 1
ATOM 673 C CA . SER A 1 86 ? -5.213 -14.221 0.567 1.00 94.19 86 SER A CA 1
ATOM 674 C C . SER A 1 86 ? -6.591 -14.828 0.855 1.00 94.19 86 SER A C 1
ATOM 676 O O . SER A 1 86 ? -7.577 -14.106 0.973 1.00 94.19 86 SER A O 1
ATOM 678 N N . ILE A 1 87 ? -6.647 -16.156 1.020 1.00 95.00 87 ILE A N 1
ATOM 679 C CA . ILE A 1 87 ? -7.888 -16.884 1.353 1.00 95.00 87 ILE A CA 1
ATOM 680 C C . ILE A 1 87 ? -8.336 -16.591 2.793 1.00 95.00 87 ILE A C 1
ATOM 682 O O . ILE A 1 87 ? -9.527 -16.450 3.055 1.00 95.00 87 ILE A O 1
ATOM 686 N N . GLY A 1 88 ? -7.385 -16.509 3.727 1.00 92.31 88 GLY A N 1
ATOM 687 C CA . GLY A 1 88 ? -7.639 -16.140 5.120 1.00 92.31 88 GLY A CA 1
ATOM 688 C C . GLY A 1 88 ? -7.341 -14.660 5.386 1.00 92.31 88 GLY A C 1
ATOM 689 O O . GLY A 1 88 ? -6.456 -14.095 4.733 1.00 92.31 88 GLY A O 1
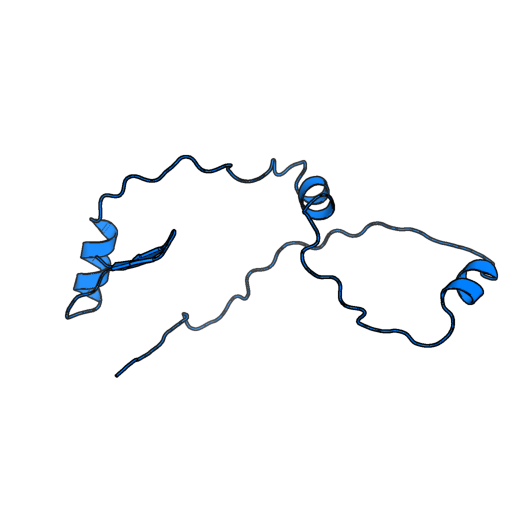ATOM 690 N N . PRO A 1 89 ? -8.037 -14.026 6.348 1.00 90.44 89 PRO A N 1
ATOM 691 C CA . PRO A 1 89 ? -7.721 -12.668 6.770 1.00 90.44 89 PRO A CA 1
ATOM 692 C C . PRO A 1 89 ? -6.410 -12.626 7.568 1.00 90.44 89 PRO A C 1
ATOM 694 O O . PRO A 1 89 ? -5.988 -13.619 8.158 1.00 90.44 89 PRO A O 1
ATOM 697 N N . SER A 1 90 ? -5.790 -11.449 7.646 1.00 92.88 90 SER A N 1
ATOM 698 C CA . SER A 1 90 ? -4.710 -11.204 8.607 1.00 92.88 90 SER A CA 1
ATOM 699 C C . SER A 1 90 ? -5.247 -11.319 10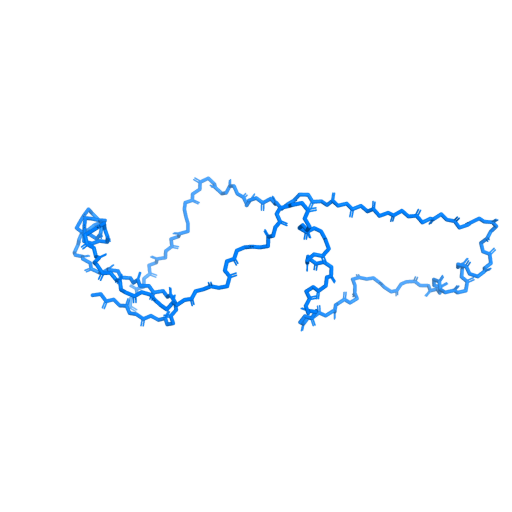.040 1.00 92.88 90 SER A C 1
ATOM 701 O O . SER A 1 90 ? -6.213 -10.639 10.385 1.00 92.88 90 SER A O 1
ATOM 703 N N . CYS A 1 91 ? -4.614 -12.139 10.885 1.00 94.69 91 CYS A N 1
ATOM 704 C CA . CYS A 1 91 ? -4.994 -12.332 12.289 1.00 94.69 91 CYS A CA 1
ATOM 705 C C . CYS A 1 91 ? -3.765 -12.460 13.204 1.00 94.69 91 CYS A C 1
ATOM 707 O O . CYS A 1 91 ? -2.705 -12.906 12.765 1.00 94.69 91 CYS A O 1
ATOM 709 N N . ALA A 1 92 ? -3.916 -12.103 14.481 1.00 95.31 92 ALA A N 1
ATOM 710 C CA .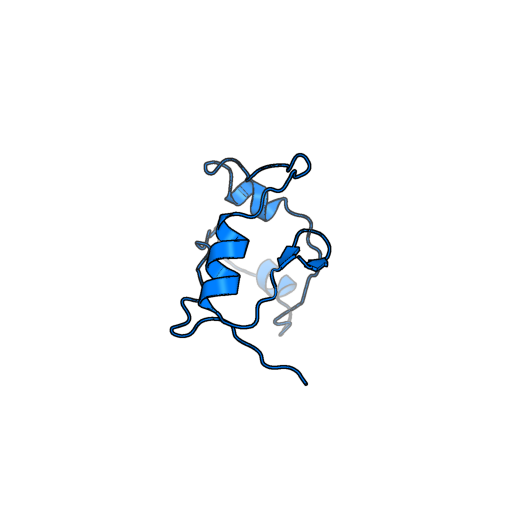 ALA A 1 92 ? -2.896 -12.271 15.517 1.00 95.31 92 ALA A CA 1
ATOM 711 C C . ALA A 1 92 ? -3.549 -12.529 16.887 1.00 95.31 92 ALA A C 1
ATOM 713 O O . ALA A 1 92 ? -4.688 -12.120 17.114 1.00 95.31 92 ALA A O 1
ATOM 714 N N . VAL A 1 93 ? -2.809 -13.174 17.791 1.00 96.19 93 VAL A N 1
ATOM 715 C CA . VAL A 1 93 ? -3.152 -13.376 19.211 1.00 96.19 93 VAL A CA 1
ATOM 716 C C . VAL A 1 93 ? -1.969 -12.875 20.043 1.00 96.19 93 VAL A C 1
ATOM 718 O O . VAL A 1 93 ? -0.823 -13.071 19.638 1.00 96.19 93 VAL A O 1
ATOM 721 N N . ALA A 1 94 ? -2.235 -12.205 21.162 1.00 93.62 94 ALA A N 1
ATOM 722 C CA . ALA A 1 94 ? -1.222 -11.663 22.067 1.00 93.62 94 ALA A CA 1
ATOM 723 C C . ALA A 1 94 ? -1.585 -11.989 23.525 1.00 93.62 94 ALA A C 1
ATOM 725 O O . ALA A 1 94 ? -2.773 -12.047 23.848 1.00 93.62 94 ALA A O 1
ATOM 726 N N . GLU A 1 95 ? -0.566 -12.175 24.369 1.00 79.69 95 GLU A N 1
ATOM 727 C CA . GLU A 1 95 ? -0.656 -12.437 25.816 1.00 79.69 95 GLU A CA 1
ATOM 728 C C . GLU A 1 95 ? 0.130 -11.387 26.610 1.00 79.69 95 GLU A C 1
ATOM 730 O O . GLU A 1 95 ? 1.214 -10.975 26.130 1.00 79.69 95 GLU A O 1
#

Sequence (95 aa):
VVRQGNFLGVVAEREWGAIRAAENLKATWSTWEGLPDQSKLWEFVRATKVNKDDVTSNVGNAEQALEQAARRISATYNFAIHTHGSIGPSCAVAE